Protein AF-A0A2A5M1J5-F1 (afdb_monomer_lite)

pLDDT: mean 82.12, std 15.73, range [36.91, 95.69]

Foldsee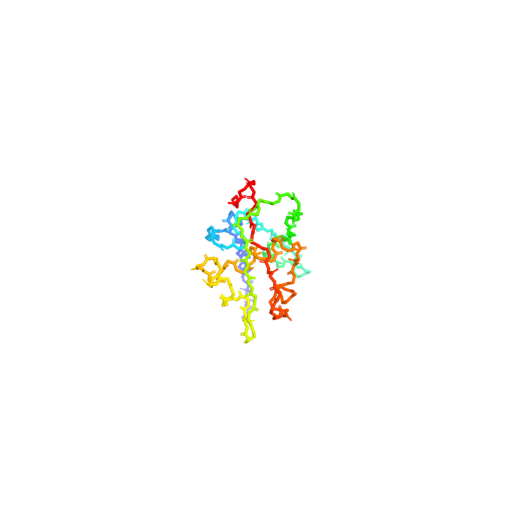k 3Di:
DDDPPDPDPQPPDPQPDDPDPLLAPCQPWTWDWDQDPVRHTDIDTDDDFAPDLVQWAFDDKFAAAPPDDLLNSCCVPVVGSSNSVQLCSNVRHPDSCVRRVDHRDIGTHTGRPVGSD

Sequence (117 aa):
MSNQLQGQPYFMPDLSTPRFPKSSRYFGMQARLHTRADGTPQPYLERRFPPHPASMDTFGSYTCAAPDRRDLAAANALGMAGLWWQMSDAAGTTDPDQVVDQPGVAVRLAIDPRGQG

Secondary structure (DSSP, 8-state):
---------------S-----TTSTTTTPPEEEEE-TTS-EEEEEPPP-PPPGGGSEEEEEEEPPTT--HHHHHHHHHS-GGGHHHHHHHHT-S-SHHHHSSTT-EEEEEE-TT---

Radius of gyration: 19.78 Å; chains: 1; bounding box: 38×30×66 Å

Structure (mmCIF, N/CA/C/O backbone):
data_AF-A0A2A5M1J5-F1
#
_entry.id   AF-A0A2A5M1J5-F1
#
loop_
_atom_site.group_PDB
_atom_site.id
_atom_site.type_symbol
_atom_site.label_atom_id
_atom_site.label_alt_id
_atom_site.label_comp_id
_atom_site.label_asym_id
_atom_site.label_entity_id
_atom_site.label_seq_id
_atom_site.pdbx_PDB_ins_code
_atom_site.Cartn_x
_atom_site.Cartn_y
_atom_site.Cartn_z
_atom_site.occupancy
_atom_site.B_iso_or_equiv
_atom_site.auth_seq_id
_atom_site.auth_comp_id
_atom_site.auth_asym_id
_atom_site.auth_atom_id
_atom_site.pdbx_PDB_model_num
ATOM 1 N N . MET A 1 1 ? -21.390 -7.819 53.135 1.00 37.44 1 MET A N 1
ATOM 2 C CA . MET A 1 1 ? -20.318 -7.054 52.463 1.00 37.44 1 MET A CA 1
ATOM 3 C C . MET A 1 1 ? -20.663 -6.995 50.984 1.00 37.44 1 MET A C 1
ATOM 5 O O . MET A 1 1 ? -20.376 -7.936 50.258 1.00 37.44 1 MET A O 1
ATOM 9 N N . SER A 1 2 ? -21.397 -5.962 50.569 1.00 37.41 2 SER A N 1
ATOM 10 C CA . SER A 1 2 ? -21.851 -5.804 49.183 1.00 37.41 2 SER A CA 1
ATOM 11 C C . SER A 1 2 ? -20.762 -5.088 48.393 1.00 37.41 2 SER A C 1
ATOM 13 O O . SER A 1 2 ? -20.481 -3.924 48.664 1.00 37.41 2 SER A O 1
ATOM 15 N N . ASN A 1 3 ? -20.121 -5.790 47.457 1.00 36.91 3 ASN A N 1
ATOM 16 C CA . ASN A 1 3 ? -19.111 -5.202 46.586 1.00 36.91 3 ASN A CA 1
ATOM 17 C C . ASN A 1 3 ? -19.821 -4.394 45.491 1.00 36.91 3 ASN A C 1
ATOM 19 O O . ASN A 1 3 ? -20.320 -4.945 44.511 1.00 36.91 3 ASN A O 1
ATOM 23 N N . GLN A 1 4 ? -19.934 -3.087 45.716 1.00 38.91 4 GLN A N 1
ATOM 24 C CA . GLN A 1 4 ? -20.337 -2.117 44.707 1.00 38.91 4 GLN A CA 1
ATOM 25 C C . GLN A 1 4 ? -19.199 -2.022 43.686 1.00 38.91 4 GLN A C 1
ATOM 27 O O . GLN A 1 4 ? -18.234 -1.289 43.887 1.00 38.91 4 GLN A O 1
ATOM 32 N N . LEU A 1 5 ? -19.294 -2.785 42.595 1.00 41.97 5 LEU A N 1
ATOM 33 C CA . LEU A 1 5 ? -18.494 -2.542 41.399 1.00 41.97 5 LEU A CA 1
ATOM 34 C C . LEU A 1 5 ? -18.973 -1.215 40.807 1.00 41.97 5 LEU A C 1
ATOM 36 O O . LEU A 1 5 ? -19.914 -1.167 40.019 1.00 41.97 5 LEU A O 1
ATOM 40 N N . GLN A 1 6 ? -18.358 -0.124 41.258 1.00 41.31 6 GLN A N 1
ATOM 41 C CA . GLN A 1 6 ? -18.446 1.173 40.608 1.00 41.31 6 GLN A CA 1
ATOM 42 C C . GLN A 1 6 ? -18.061 0.976 39.143 1.00 41.31 6 GLN A C 1
ATOM 44 O O . GLN A 1 6 ? -16.934 0.581 38.837 1.00 41.31 6 GLN A O 1
ATOM 49 N N . GLY A 1 7 ? -19.035 1.196 38.258 1.00 43.84 7 GLY A N 1
ATOM 50 C CA . GLY A 1 7 ? -18.833 1.219 36.820 1.00 43.84 7 GLY A CA 1
ATOM 51 C C . GLY A 1 7 ? -17.761 2.247 36.510 1.00 43.84 7 GLY A C 1
ATOM 52 O O . GLY A 1 7 ? -18.014 3.449 36.549 1.00 43.84 7 GLY A O 1
ATOM 53 N N . GLN A 1 8 ? -16.549 1.760 36.255 1.00 47.66 8 GLN A N 1
ATOM 54 C CA . GLN A 1 8 ? -15.500 2.563 35.654 1.00 47.66 8 GLN A CA 1
ATOM 55 C C . GLN A 1 8 ? -16.105 3.142 34.374 1.00 47.66 8 GLN A C 1
ATOM 57 O O . GLN A 1 8 ? -16.649 2.360 33.585 1.00 47.66 8 GLN A O 1
ATOM 62 N N . PRO A 1 9 ? -16.098 4.471 34.166 1.00 49.47 9 PRO A N 1
ATOM 63 C CA . PRO A 1 9 ? -16.573 5.015 32.908 1.00 49.47 9 PRO A CA 1
ATOM 64 C C . PRO A 1 9 ? -15.727 4.350 31.830 1.00 49.47 9 PRO A C 1
ATOM 66 O O . PRO A 1 9 ? -14.497 4.431 31.885 1.00 49.47 9 PRO A O 1
ATOM 69 N N . TYR A 1 10 ? -16.374 3.608 30.924 1.00 58.56 10 TYR A N 1
ATOM 70 C CA . TYR A 1 10 ? -15.697 3.002 29.787 1.00 58.56 10 TYR A CA 1
ATOM 71 C C . TYR A 1 10 ? -14.771 4.065 29.214 1.00 58.56 10 TYR A C 1
ATOM 73 O O . TYR A 1 10 ? -15.242 5.152 28.878 1.00 58.56 10 TYR A O 1
ATOM 81 N N . PHE A 1 11 ? -13.464 3.786 29.203 1.00 61.06 11 PHE A N 1
ATOM 82 C CA . PHE A 1 11 ? -12.479 4.672 28.606 1.00 61.06 11 PHE A CA 1
ATOM 83 C C . PHE A 1 11 ? -12.967 4.946 27.187 1.00 61.06 11 PHE A C 1
ATOM 85 O O . PHE A 1 11 ? -12.912 4.058 26.341 1.00 61.06 11 PHE A O 1
ATOM 92 N N . MET A 1 12 ? -13.542 6.127 26.962 1.00 55.09 12 MET A N 1
ATOM 93 C CA . MET A 1 12 ? -13.821 6.626 25.628 1.00 55.09 12 MET A CA 1
ATOM 94 C C . MET A 1 12 ? -12.431 6.918 25.080 1.00 55.09 12 MET A C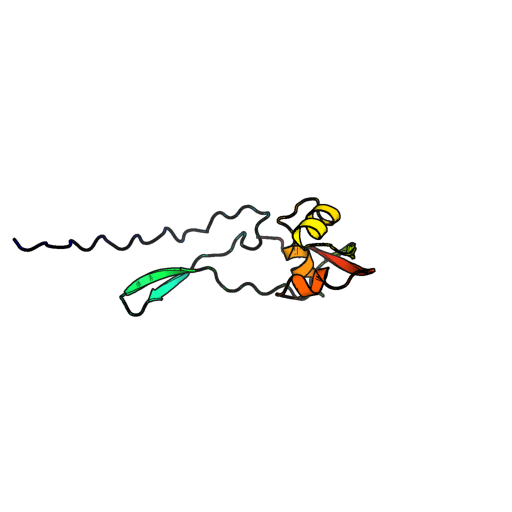 1
ATOM 96 O O . MET A 1 12 ? -11.805 7.869 25.558 1.00 55.09 12 MET A O 1
ATOM 100 N N . PRO A 1 13 ? -11.888 6.076 24.181 1.00 60.06 13 PRO A N 1
ATOM 101 C CA . PRO A 1 13 ? -10.604 6.402 23.606 1.00 60.06 13 PRO A CA 1
ATOM 102 C C . PRO A 1 13 ? -10.768 7.748 22.920 1.00 60.06 13 PRO A C 1
ATOM 104 O O . PRO A 1 13 ? -11.794 7.997 22.283 1.00 60.06 13 PRO A O 1
ATOM 107 N N . ASP A 1 14 ? -9.781 8.623 23.076 1.00 67.06 14 ASP A N 1
ATOM 108 C CA . ASP A 1 14 ? -9.713 9.795 22.225 1.00 67.06 14 ASP A CA 1
ATOM 109 C C . ASP A 1 14 ? -9.622 9.296 20.777 1.00 67.06 14 ASP A C 1
ATOM 111 O O . ASP A 1 14 ? -8.602 8.754 20.350 1.00 67.06 14 ASP A O 1
ATOM 115 N N . LEU A 1 15 ? -10.742 9.388 20.059 1.00 65.12 15 LEU A N 1
ATOM 116 C CA . LEU A 1 15 ? -10.837 9.027 18.650 1.00 65.12 15 LEU A CA 1
ATOM 117 C C . LEU A 1 15 ? -10.284 10.142 17.759 1.00 65.12 15 LEU A C 1
ATOM 119 O O . LEU A 1 15 ? -10.321 9.989 16.537 1.00 65.12 15 LEU A O 1
ATOM 123 N N . SER A 1 16 ? -9.790 11.251 18.335 1.00 60.66 16 SER A N 1
ATOM 124 C CA . SER A 1 16 ? -9.061 12.250 17.568 1.00 60.66 16 SER A CA 1
ATOM 125 C C . SER A 1 16 ? -7.898 11.558 16.855 1.00 60.66 16 SER A C 1
ATOM 127 O O . SER A 1 16 ? -7.106 10.837 17.461 1.00 60.66 16 SER A O 1
ATOM 129 N N . THR A 1 17 ? -7.913 11.688 15.524 1.00 59.44 17 THR A N 1
ATOM 130 C CA . THR A 1 17 ? -7.043 11.067 14.516 1.00 59.44 17 THR A CA 1
ATOM 131 C C . THR A 1 17 ? -5.972 10.119 15.081 1.00 59.44 17 THR A C 1
ATOM 133 O O . THR A 1 17 ? -4.942 10.594 15.577 1.00 59.44 17 THR A O 1
ATOM 136 N N . PRO A 1 18 ? -6.142 8.787 14.947 1.00 56.66 18 PRO A N 1
ATOM 137 C CA . PRO A 1 18 ? -5.070 7.829 15.183 1.00 56.66 18 PRO A CA 1
ATOM 138 C C . PRO A 1 18 ? -3.783 8.296 14.497 1.00 56.66 18 PRO A C 1
ATOM 140 O O . PRO A 1 18 ? -3.716 8.399 13.270 1.00 56.66 18 PRO A O 1
ATOM 143 N N . ARG A 1 19 ? -2.752 8.621 15.286 1.00 71.12 19 ARG A N 1
ATOM 144 C CA . ARG A 1 19 ? -1.476 9.131 14.764 1.00 71.12 19 ARG A CA 1
ATOM 145 C C . ARG A 1 19 ? -0.634 7.985 14.224 1.00 71.12 19 ARG A C 1
ATOM 147 O O . ARG A 1 19 ? 0.384 7.609 14.799 1.00 71.12 19 ARG A O 1
ATOM 154 N N . PHE A 1 20 ? -1.081 7.406 13.120 1.00 82.88 20 PHE A N 1
ATOM 155 C CA . PHE A 1 20 ? -0.227 6.545 12.327 1.00 82.88 20 PHE A CA 1
ATOM 156 C C . PHE A 1 20 ? 0.889 7.382 11.683 1.00 82.88 20 PHE A C 1
ATOM 158 O O . PHE A 1 20 ? 0.680 8.557 11.381 1.00 82.88 20 PHE A O 1
ATOM 165 N N . PRO A 1 21 ? 2.090 6.822 11.472 1.00 84.69 21 PRO A N 1
ATOM 166 C CA . PRO A 1 21 ? 3.107 7.492 10.671 1.00 84.69 21 PRO A CA 1
ATOM 167 C C . PRO A 1 21 ? 2.665 7.558 9.201 1.00 84.69 21 PRO A C 1
ATOM 169 O O . PRO A 1 21 ? 1.892 6.714 8.756 1.00 84.69 21 PRO A O 1
ATOM 172 N N . LYS A 1 22 ? 3.223 8.494 8.420 1.00 83.25 22 LYS A N 1
ATOM 173 C CA . LYS A 1 22 ? 2.973 8.623 6.963 1.00 83.25 22 LYS A CA 1
ATOM 174 C C . LYS A 1 22 ? 3.245 7.346 6.161 1.00 83.25 22 LYS A C 1
ATOM 176 O O . LYS A 1 22 ? 2.713 7.160 5.075 1.00 83.25 22 LYS A O 1
ATOM 181 N N . SER A 1 23 ? 4.095 6.473 6.693 1.00 84.50 23 SER A N 1
ATOM 182 C CA . SER A 1 23 ? 4.423 5.166 6.123 1.00 84.50 23 SER A CA 1
ATOM 183 C C . SER A 1 23 ? 3.345 4.102 6.336 1.00 84.50 23 SER A C 1
ATOM 185 O O . SER A 1 23 ? 3.399 3.035 5.725 1.00 84.50 23 SER A O 1
ATOM 187 N N . SER A 1 24 ? 2.381 4.358 7.219 1.00 87.81 24 SER A N 1
ATOM 188 C CA . SER A 1 24 ? 1.297 3.434 7.514 1.00 87.81 24 SER A CA 1
ATOM 189 C C . SER A 1 24 ? 0.223 3.489 6.441 1.00 87.81 24 SER A C 1
ATOM 191 O O . SER A 1 24 ? -0.228 4.562 6.046 1.00 87.81 24 SER A O 1
ATOM 193 N N . ARG A 1 25 ? -0.303 2.314 6.095 1.00 88.12 25 ARG A N 1
ATOM 194 C CA . ARG A 1 25 ? -1.513 2.157 5.277 1.00 88.12 25 ARG A CA 1
ATOM 195 C C . ARG A 1 25 ? -2.719 2.943 5.816 1.00 88.12 25 ARG A C 1
ATOM 197 O O . ARG A 1 25 ? -3.620 3.295 5.056 1.00 88.12 25 ARG A O 1
ATOM 204 N N . TYR A 1 26 ? -2.747 3.183 7.126 1.00 88.19 26 TYR A N 1
ATOM 205 C CA . TYR A 1 26 ? -3.846 3.840 7.836 1.00 88.19 26 TYR A CA 1
ATOM 206 C C . TYR A 1 26 ? -3.556 5.303 8.192 1.00 88.19 26 TYR A C 1
ATOM 208 O O . TYR A 1 26 ? -4.284 5.889 8.989 1.00 88.19 26 TYR A O 1
ATOM 216 N N . PHE A 1 27 ? -2.500 5.901 7.629 1.00 85.56 27 PHE A N 1
ATOM 217 C CA . PHE A 1 27 ? -2.259 7.336 7.770 1.00 85.56 27 PHE A CA 1
ATOM 218 C C . PHE A 1 27 ? -3.498 8.146 7.341 1.00 85.56 27 PHE A C 1
ATOM 220 O O . PHE A 1 27 ? -4.165 7.783 6.371 1.00 85.56 27 PHE A O 1
ATOM 227 N N . GLY A 1 28 ? -3.862 9.155 8.141 1.00 80.38 28 GLY A N 1
ATOM 228 C CA . GLY A 1 28 ? -5.033 10.014 7.915 1.00 80.38 28 GLY A CA 1
ATOM 229 C C . GLY A 1 28 ? -6.404 9.386 8.218 1.00 80.38 28 GLY A C 1
ATOM 230 O O . GLY A 1 28 ? -7.416 10.090 8.211 1.00 80.38 28 GLY A O 1
ATOM 231 N N . MET A 1 29 ? -6.476 8.083 8.517 1.00 83.81 29 MET A N 1
ATOM 232 C CA . MET A 1 29 ? -7.750 7.394 8.727 1.00 83.81 29 MET A CA 1
ATOM 233 C C . MET A 1 29 ? -8.348 7.688 10.106 1.00 83.81 29 MET A C 1
ATOM 235 O O . MET A 1 29 ? -7.692 7.530 11.135 1.00 83.81 29 MET A O 1
ATOM 239 N N . GLN A 1 30 ? -9.627 8.062 10.122 1.00 80.19 30 GLN A N 1
ATOM 240 C CA . GLN A 1 30 ? -10.380 8.295 11.352 1.00 80.19 30 GLN A CA 1
ATOM 241 C C . GLN A 1 30 ? -10.755 6.969 12.024 1.00 80.19 30 GLN A C 1
ATOM 243 O O . GLN A 1 30 ? -11.157 6.011 11.357 1.00 80.19 30 GLN A O 1
ATOM 248 N N . ALA A 1 31 ? -10.660 6.921 13.354 1.00 85.31 31 ALA A N 1
ATOM 249 C CA . ALA A 1 31 ? -11.240 5.832 14.129 1.00 85.31 31 ALA A CA 1
ATOM 250 C C . ALA A 1 31 ? -12.736 6.086 14.358 1.00 85.31 31 ALA A C 1
ATOM 252 O O . ALA A 1 31 ? -13.173 7.217 14.569 1.00 85.31 31 ALA A O 1
ATOM 253 N N . ARG A 1 32 ? -13.530 5.018 14.340 1.00 84.62 32 ARG A N 1
ATOM 254 C CA . ARG A 1 32 ? -14.952 5.020 14.696 1.00 84.62 32 ARG A CA 1
ATOM 255 C C . ARG A 1 32 ? -15.201 4.124 15.895 1.00 84.62 32 ARG A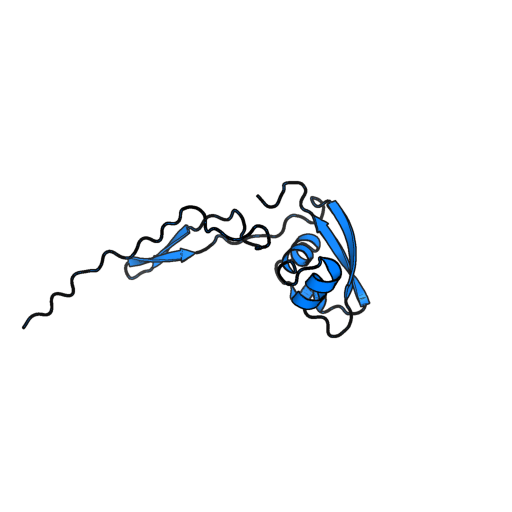 C 1
ATOM 257 O O . ARG A 1 32 ? -14.345 3.332 16.272 1.00 84.62 32 ARG A O 1
ATOM 264 N N . LEU A 1 33 ? -16.391 4.243 16.475 1.00 89.25 33 LEU A N 1
ATOM 265 C CA . LEU A 1 33 ? -16.812 3.453 17.621 1.00 89.25 33 LEU A CA 1
ATOM 266 C C . LEU A 1 33 ? -17.969 2.536 17.250 1.00 89.25 33 LEU A C 1
ATOM 268 O O . LEU A 1 33 ? -18.981 2.984 16.717 1.00 89.25 33 LEU A O 1
ATOM 272 N N . HIS A 1 34 ? -17.815 1.254 17.549 1.00 88.94 34 HIS A N 1
ATOM 273 C CA . HIS A 1 34 ? -18.889 0.279 17.508 1.00 88.94 34 HIS A CA 1
ATOM 274 C C . HIS A 1 34 ? -19.318 -0.034 18.940 1.00 88.94 34 HIS A C 1
ATOM 276 O O . HIS A 1 34 ? -18.507 -0.500 19.739 1.00 88.94 34 HIS A O 1
ATOM 282 N N . THR A 1 35 ? -20.581 0.215 19.273 1.00 93.31 35 THR A N 1
ATOM 283 C CA . THR A 1 35 ? -21.145 -0.190 20.564 1.00 93.31 35 THR A CA 1
ATOM 284 C C . THR A 1 35 ? -21.550 -1.655 20.484 1.00 93.31 35 THR A C 1
ATOM 286 O O . THR A 1 35 ? -22.438 -2.012 19.708 1.00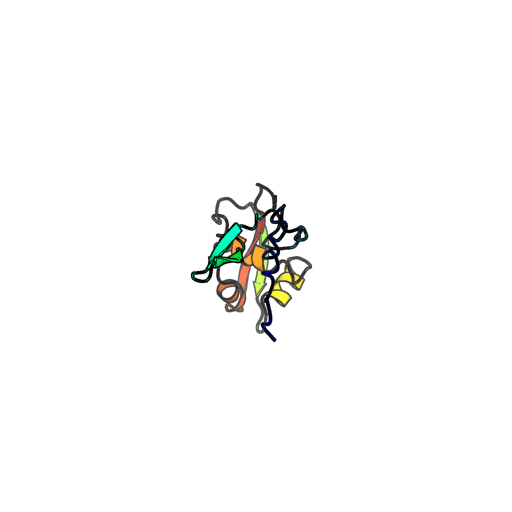 93.31 35 THR A O 1
ATOM 289 N N . ARG A 1 36 ? -20.893 -2.506 21.275 1.00 91.25 36 ARG A N 1
ATOM 290 C CA . ARG A 1 36 ? -21.231 -3.928 21.390 1.00 91.25 36 ARG A CA 1
ATOM 291 C C . ARG A 1 36 ? -22.601 -4.117 22.043 1.00 91.25 36 ARG A C 1
ATOM 293 O O . ARG A 1 36 ? -23.120 -3.224 22.707 1.00 91.25 36 ARG A O 1
ATOM 300 N N . ALA A 1 37 ? -23.156 -5.322 21.911 1.00 94.81 37 ALA A N 1
ATOM 301 C CA . ALA A 1 37 ? -24.438 -5.688 22.518 1.00 94.81 37 ALA A CA 1
ATOM 302 C C . ALA A 1 37 ? -24.465 -5.530 24.055 1.00 94.81 37 ALA A C 1
ATOM 304 O O . ALA A 1 37 ? -25.527 -5.300 24.623 1.00 94.81 37 ALA A O 1
ATOM 305 N N . ASP A 1 38 ? -23.308 -5.622 24.718 1.00 92.62 38 ASP A N 1
ATOM 306 C CA . ASP A 1 38 ? -23.140 -5.420 26.164 1.00 92.62 38 ASP A CA 1
ATOM 307 C C . ASP A 1 38 ? -22.935 -3.943 26.567 1.00 92.62 38 ASP A C 1
ATOM 309 O O . ASP A 1 38 ? -22.667 -3.651 27.730 1.00 92.62 38 ASP A O 1
ATOM 313 N N . GLY A 1 39 ? -23.038 -3.007 25.615 1.00 89.56 39 GLY A N 1
ATOM 314 C CA . GLY A 1 39 ? -22.815 -1.574 25.823 1.00 89.56 39 GLY A CA 1
ATOM 315 C C . GLY A 1 39 ? -21.350 -1.135 25.749 1.00 89.56 39 GLY A C 1
ATOM 316 O O . GLY A 1 39 ? -21.076 0.063 25.805 1.00 89.56 39 GLY A O 1
ATOM 317 N N . THR A 1 40 ? -20.401 -2.061 25.581 1.00 88.81 40 THR A N 1
ATOM 318 C CA . THR A 1 40 ? -18.974 -1.730 25.534 1.00 88.81 40 THR A CA 1
ATOM 319 C C . THR A 1 40 ? -18.620 -0.997 24.232 1.00 88.81 40 THR A C 1
ATOM 321 O O . THR A 1 40 ? -18.884 -1.518 23.141 1.00 88.81 40 THR A O 1
ATOM 324 N N . PRO A 1 41 ? -17.968 0.177 24.303 1.00 86.31 41 PRO A N 1
ATOM 325 C CA . PRO A 1 41 ? -17.460 0.870 23.128 1.00 86.31 41 PRO A CA 1
ATOM 326 C C . PRO A 1 41 ? -16.201 0.177 22.584 1.00 86.31 41 PRO A C 1
ATOM 328 O O . PRO A 1 41 ? -15.213 0.008 23.297 1.00 86.31 41 PRO A O 1
ATOM 331 N N . GLN A 1 42 ? -16.207 -0.201 21.305 1.00 88.50 42 GLN A N 1
ATOM 332 C CA . GLN A 1 42 ? -15.061 -0.789 20.613 1.00 88.50 42 GLN A CA 1
ATOM 333 C C . GLN A 1 42 ? -14.585 0.129 19.474 1.00 88.50 42 GLN A C 1
ATOM 335 O O . GLN A 1 42 ? -15.304 0.275 18.481 1.00 88.50 42 GLN A O 1
ATOM 340 N N . PRO A 1 43 ? -13.384 0.737 19.569 1.00 86.81 43 PRO A N 1
ATOM 341 C CA . PRO A 1 43 ? -12.824 1.509 18.470 1.00 86.81 43 PRO A CA 1
ATOM 342 C C . PRO A 1 43 ? -12.430 0.597 17.302 1.00 86.81 43 PRO A C 1
ATOM 344 O O . PRO A 1 43 ? -11.942 -0.518 17.500 1.00 86.81 43 PRO A O 1
ATOM 347 N N . TYR A 1 44 ? -12.617 1.079 16.080 1.00 87.06 44 TYR A N 1
ATOM 348 C CA . TYR A 1 44 ? -12.208 0.399 14.856 1.00 87.06 44 TYR A CA 1
ATOM 349 C C . TYR A 1 44 ? -11.821 1.414 13.775 1.00 87.06 44 TYR A C 1
ATOM 351 O O . TYR A 1 44 ? -12.227 2.574 13.822 1.00 87.06 44 TYR A O 1
ATOM 359 N N . LEU A 1 45 ? -11.031 0.978 12.794 1.00 86.88 45 LEU A N 1
ATOM 360 C CA . LEU A 1 45 ? -10.757 1.758 11.587 1.00 86.88 45 LEU A CA 1
ATOM 361 C C . LEU A 1 45 ? -11.753 1.387 10.498 1.00 86.88 45 LEU A C 1
ATOM 363 O O . LEU A 1 45 ? -12.116 0.217 10.354 1.00 86.88 45 LEU A O 1
ATOM 367 N N . GLU A 1 46 ? -12.167 2.371 9.707 1.00 84.00 46 GLU A N 1
ATOM 368 C CA . GLU A 1 46 ? -12.966 2.086 8.523 1.00 84.00 46 GLU A CA 1
ATOM 369 C C . GLU A 1 46 ? -12.216 1.185 7.542 1.00 84.00 46 GLU A C 1
ATOM 371 O O . GLU A 1 46 ? -10.987 1.176 7.445 1.00 84.00 46 GLU A O 1
ATOM 376 N N . ARG A 1 47 ? -12.976 0.413 6.770 1.00 85.81 47 ARG A N 1
ATOM 377 C CA . ARG A 1 47 ? -12.396 -0.417 5.723 1.00 85.81 47 ARG A CA 1
ATOM 378 C C . ARG A 1 47 ? -11.824 0.477 4.617 1.00 85.81 47 ARG A C 1
ATOM 380 O O . ARG A 1 47 ? -12.568 1.197 3.958 1.00 85.81 47 ARG A O 1
ATOM 387 N N . ARG A 1 48 ? -10.515 0.372 4.371 1.00 86.50 48 ARG A N 1
ATOM 388 C CA . ARG A 1 48 ? -9.836 0.987 3.219 1.00 86.50 48 ARG A CA 1
ATOM 389 C C . ARG A 1 48 ? -9.987 0.105 1.982 1.00 86.50 48 ARG A C 1
ATOM 391 O O . ARG A 1 48 ? -9.729 -1.096 2.044 1.00 86.50 48 ARG A O 1
ATOM 398 N N . PHE A 1 49 ? -10.324 0.720 0.857 1.00 88.94 49 PHE A N 1
ATOM 399 C CA . PHE A 1 49 ? -10.223 0.108 -0.466 1.00 88.94 49 PHE A CA 1
ATOM 400 C C . PHE A 1 49 ? -9.029 0.708 -1.217 1.00 88.94 49 PHE A C 1
ATOM 402 O O . PHE A 1 49 ? -8.745 1.893 -1.015 1.00 88.94 49 PHE A O 1
ATOM 409 N N . PRO A 1 50 ? -8.316 -0.079 -2.040 1.00 90.19 50 PRO A N 1
ATOM 410 C CA . PRO A 1 50 ? -7.253 0.462 -2.874 1.00 90.19 50 PRO A CA 1
ATOM 411 C C . PRO A 1 50 ? -7.832 1.496 -3.857 1.00 90.19 50 PRO A C 1
ATOM 413 O O . PRO A 1 50 ? -8.981 1.347 -4.294 1.00 90.19 50 PRO A O 1
ATOM 416 N N . PRO A 1 51 ? -7.070 2.543 -4.218 1.00 90.69 51 PRO A N 1
ATOM 417 C CA . PRO A 1 51 ? -7.422 3.415 -5.331 1.00 90.69 51 PRO A CA 1
ATOM 418 C C . PRO A 1 51 ? -7.621 2.614 -6.622 1.00 90.69 51 PRO A C 1
ATOM 420 O O . PRO A 1 51 ? -7.084 1.519 -6.790 1.00 90.69 51 PRO A O 1
ATOM 423 N N . HIS A 1 52 ? -8.372 3.173 -7.569 1.00 91.81 52 HIS A N 1
ATOM 424 C CA . HIS A 1 52 ? -8.472 2.562 -8.888 1.00 91.81 52 HIS A CA 1
ATOM 425 C C . HIS A 1 52 ? -7.095 2.624 -9.582 1.00 91.81 52 HIS A C 1
ATOM 427 O O . HIS A 1 52 ? -6.536 3.716 -9.682 1.00 91.81 52 HIS A O 1
ATOM 433 N N . PRO A 1 53 ? -6.542 1.524 -10.130 1.00 91.31 53 PRO A N 1
ATOM 434 C CA . PRO A 1 53 ? -5.183 1.525 -10.686 1.00 91.31 53 PRO A CA 1
ATOM 435 C C . PRO A 1 53 ? -4.929 2.588 -11.764 1.00 91.31 53 PRO A C 1
ATOM 437 O O . PRO A 1 53 ? -3.816 3.109 -11.865 1.00 91.31 53 PRO A O 1
ATOM 440 N N . ALA A 1 54 ? -5.950 2.931 -12.558 1.00 91.75 54 ALA A N 1
ATOM 441 C CA . ALA A 1 54 ? -5.854 3.962 -13.597 1.00 91.75 54 ALA A CA 1
ATOM 442 C C . ALA A 1 54 ? -5.803 5.404 -13.056 1.00 91.75 54 ALA A C 1
ATOM 444 O O . ALA A 1 54 ? -5.493 6.313 -13.815 1.00 91.75 54 ALA A O 1
ATOM 445 N N . SER A 1 55 ? -6.106 5.629 -11.772 1.00 93.75 55 SER A N 1
ATOM 446 C CA . SER A 1 55 ? -5.971 6.945 -11.132 1.00 93.75 55 SER A CA 1
ATOM 447 C C . SER A 1 55 ? -4.613 7.144 -10.453 1.00 93.75 55 SER A C 1
ATOM 449 O O . SER A 1 55 ? -4.460 8.102 -9.703 1.00 93.75 55 SER A O 1
ATOM 451 N N . MET A 1 56 ? -3.671 6.215 -10.634 1.00 94.75 56 MET A N 1
ATOM 452 C CA . MET A 1 56 ? -2.350 6.240 -10.003 1.00 94.75 56 MET A CA 1
ATOM 453 C C . MET A 1 56 ? -1.249 6.448 -11.039 1.00 94.75 56 MET A C 1
ATOM 455 O O . MET A 1 56 ? -1.283 5.848 -12.119 1.00 94.75 56 MET A O 1
ATOM 459 N N . ASP A 1 57 ? -0.227 7.207 -10.659 1.00 95.12 57 ASP A N 1
ATOM 460 C CA . ASP A 1 57 ? 0.912 7.520 -11.513 1.00 95.12 57 ASP A CA 1
ATOM 461 C C . ASP A 1 57 ? 1.993 6.453 -11.360 1.00 95.12 57 ASP A C 1
ATOM 463 O O . ASP A 1 57 ? 2.487 6.181 -10.264 1.00 95.12 57 ASP A O 1
ATOM 467 N N . THR A 1 58 ? 2.351 5.809 -12.471 1.00 95.69 58 THR A N 1
ATOM 468 C CA . THR A 1 58 ? 3.357 4.735 -12.488 1.00 95.69 58 THR A CA 1
ATOM 469 C C . THR A 1 58 ? 4.749 5.325 -12.542 1.00 95.69 58 THR A C 1
ATOM 471 O O . THR A 1 58 ? 5.034 6.132 -13.422 1.00 95.69 58 THR A O 1
ATOM 474 N N . PHE A 1 59 ? 5.625 4.877 -11.649 1.00 95.56 59 PHE A N 1
ATOM 475 C CA . PHE A 1 59 ? 7.024 5.304 -11.634 1.00 95.56 59 PHE A CA 1
ATOM 476 C C . PHE A 1 59 ? 8.005 4.153 -11.865 1.00 95.56 59 PHE A C 1
ATOM 478 O O . PHE A 1 59 ? 9.193 4.396 -12.059 1.00 95.56 59 PHE A O 1
ATOM 485 N N . GLY A 1 60 ? 7.539 2.902 -11.857 1.00 95.31 60 GLY A N 1
ATOM 486 C CA . GLY A 1 60 ? 8.414 1.764 -12.100 1.00 95.31 60 GLY A CA 1
ATOM 487 C C . GLY A 1 60 ? 7.716 0.415 -12.045 1.00 95.31 60 GLY A C 1
ATOM 488 O O . GLY A 1 60 ? 6.488 0.310 -12.022 1.00 95.31 60 GLY A O 1
ATOM 489 N N . SER A 1 61 ? 8.539 -0.627 -12.009 1.00 95.06 61 SER A N 1
ATOM 490 C CA . SER A 1 61 ? 8.108 -2.007 -11.817 1.00 95.06 61 SER A CA 1
ATOM 491 C C . SER A 1 61 ? 9.136 -2.773 -10.989 1.00 95.06 61 SER A C 1
ATOM 493 O O . SER A 1 61 ? 10.319 -2.432 -11.014 1.00 95.06 61 SER A O 1
ATOM 495 N N . TYR A 1 62 ? 8.683 -3.793 -10.269 1.00 93.31 62 TYR A N 1
ATOM 496 C CA . TYR A 1 62 ? 9.509 -4.705 -9.488 1.00 93.31 62 TYR A CA 1
ATOM 497 C C . TYR A 1 62 ? 9.192 -6.142 -9.885 1.00 93.31 62 TYR A C 1
ATOM 499 O O . TYR A 1 62 ? 8.040 -6.552 -9.808 1.00 93.31 62 TYR A O 1
ATOM 507 N N . THR A 1 63 ? 10.190 -6.915 -10.297 1.00 93.31 63 THR A N 1
ATOM 508 C CA . THR A 1 63 ? 9.994 -8.337 -10.595 1.00 93.31 63 THR A CA 1
ATOM 509 C C . THR A 1 63 ? 10.155 -9.148 -9.320 1.00 93.31 63 THR A C 1
ATOM 511 O O . THR A 1 63 ? 11.246 -9.175 -8.752 1.00 93.31 63 THR A O 1
ATOM 514 N N . CYS A 1 64 ? 9.088 -9.828 -8.898 1.00 87.31 64 CYS A N 1
ATOM 515 C CA . CYS A 1 64 ? 9.144 -10.719 -7.744 1.00 87.31 64 CYS A CA 1
ATOM 516 C C . CYS A 1 64 ? 10.030 -11.936 -8.042 1.00 87.31 64 CYS A C 1
ATOM 518 O O . CYS A 1 64 ? 9.914 -12.566 -9.094 1.00 87.31 64 CYS A O 1
ATOM 520 N N . ALA A 1 65 ? 10.904 -12.289 -7.109 1.00 84.00 65 ALA A N 1
ATOM 521 C CA . ALA A 1 65 ? 11.677 -13.523 -7.107 1.00 84.00 65 ALA A CA 1
ATOM 522 C C . ALA A 1 65 ? 11.050 -14.528 -6.132 1.00 84.00 65 ALA A C 1
ATOM 524 O O . ALA A 1 65 ? 10.394 -14.144 -5.176 1.00 84.00 65 ALA A O 1
ATOM 525 N N . ALA A 1 66 ? 11.245 -15.832 -6.331 1.00 78.00 66 ALA A N 1
ATOM 526 C CA . ALA A 1 66 ? 10.896 -16.811 -5.300 1.00 78.00 66 ALA A CA 1
ATOM 527 C C . ALA A 1 66 ? 12.083 -16.996 -4.333 1.00 78.00 66 ALA A C 1
ATOM 529 O O . ALA A 1 66 ? 13.203 -17.177 -4.821 1.00 78.00 66 ALA A O 1
ATOM 530 N N . PRO A 1 67 ? 11.884 -17.040 -2.999 1.00 76.88 67 PRO A N 1
ATOM 531 C CA . PRO A 1 67 ? 10.642 -16.821 -2.251 1.00 76.88 67 PRO A CA 1
ATOM 532 C C . PRO A 1 67 ? 10.530 -15.378 -1.708 1.00 76.88 67 PRO A C 1
ATOM 534 O O . PRO A 1 67 ? 10.907 -15.109 -0.565 1.00 76.88 67 PRO A O 1
ATOM 537 N N . ASP A 1 68 ? 9.998 -14.440 -2.491 1.00 80.81 68 ASP A N 1
ATOM 538 C CA . ASP A 1 68 ? 9.710 -13.090 -2.007 1.00 80.81 68 ASP A CA 1
ATOM 539 C C . ASP A 1 68 ? 8.489 -13.098 -1.097 1.00 80.81 68 ASP A C 1
ATOM 541 O O . ASP A 1 68 ? 7.405 -13.561 -1.442 1.00 80.81 68 ASP A O 1
ATOM 545 N N . ARG A 1 69 ? 8.659 -12.499 0.076 1.00 87.69 69 ARG A N 1
ATOM 546 C CA . ARG A 1 69 ? 7.542 -12.069 0.912 1.00 87.69 69 ARG A CA 1
ATOM 547 C C . ARG A 1 69 ? 7.205 -10.619 0.584 1.00 87.69 69 ARG A C 1
ATOM 549 O O . ARG A 1 69 ? 8.092 -9.842 0.235 1.00 87.69 69 ARG A O 1
ATOM 556 N N . ARG A 1 70 ? 5.952 -10.206 0.795 1.00 91.00 70 ARG A N 1
ATOM 557 C CA . ARG A 1 70 ? 5.495 -8.819 0.556 1.00 91.00 70 ARG A CA 1
ATOM 558 C C . ARG A 1 70 ? 6.349 -7.744 1.231 1.00 91.00 70 ARG A C 1
ATOM 560 O O . ARG A 1 70 ? 6.576 -6.686 0.657 1.00 91.00 70 ARG A O 1
ATOM 567 N N . ASP A 1 71 ? 6.836 -8.012 2.438 1.00 91.62 71 ASP A N 1
ATOM 568 C CA . ASP A 1 71 ? 7.705 -7.105 3.183 1.00 91.62 71 ASP A CA 1
ATOM 569 C C . ASP A 1 71 ? 9.113 -7.023 2.581 1.00 91.62 71 ASP A C 1
ATOM 571 O O . ASP A 1 71 ? 9.686 -5.937 2.525 1.00 91.62 71 ASP A O 1
ATOM 575 N N . LEU A 1 72 ? 9.644 -8.138 2.073 1.00 92.50 72 LEU A N 1
ATOM 576 C CA . LEU A 1 72 ? 10.931 -8.165 1.378 1.00 92.50 72 LEU A CA 1
ATOM 577 C C . LEU A 1 72 ? 10.848 -7.462 0.017 1.00 92.50 72 LEU A C 1
ATOM 579 O O . LEU A 1 72 ? 11.675 -6.601 -0.275 1.00 92.50 72 LEU A O 1
ATOM 583 N N . ALA A 1 73 ? 9.810 -7.759 -0.766 1.00 92.19 73 ALA A N 1
ATOM 584 C CA . ALA A 1 73 ? 9.546 -7.097 -2.040 1.00 92.19 73 ALA A CA 1
ATOM 585 C C . ALA A 1 73 ? 9.439 -5.574 -1.861 1.00 92.19 73 ALA A C 1
ATOM 587 O O . ALA A 1 73 ? 10.083 -4.814 -2.579 1.00 92.19 73 ALA A O 1
ATOM 588 N N . ALA A 1 74 ? 8.712 -5.114 -0.838 1.00 93.44 74 ALA A N 1
ATOM 589 C CA . ALA A 1 74 ? 8.600 -3.693 -0.520 1.00 93.44 74 ALA A CA 1
ATOM 590 C C . ALA A 1 74 ? 9.922 -3.069 -0.055 1.00 93.44 74 ALA A C 1
ATOM 592 O O . ALA A 1 74 ? 10.236 -1.941 -0.434 1.00 93.44 74 ALA A O 1
ATOM 593 N N . ALA A 1 75 ? 10.714 -3.780 0.752 1.00 94.25 75 ALA A N 1
ATOM 594 C CA . ALA A 1 75 ? 12.036 -3.309 1.151 1.00 94.25 75 ALA A CA 1
ATOM 595 C C . ALA A 1 75 ? 12.955 -3.121 -0.068 1.00 94.25 75 ALA A C 1
ATOM 597 O O . ALA A 1 75 ? 13.623 -2.095 -0.168 1.00 94.25 75 ALA A O 1
ATOM 598 N N . ASN A 1 76 ? 12.925 -4.059 -1.016 1.00 93.12 76 ASN A N 1
ATOM 599 C CA . ASN A 1 76 ? 13.735 -4.009 -2.232 1.00 93.12 76 ASN A CA 1
ATOM 600 C C . ASN A 1 76 ? 13.242 -2.952 -3.234 1.00 93.12 76 ASN A C 1
ATOM 602 O O . ASN A 1 76 ? 14.051 -2.245 -3.828 1.00 93.12 76 ASN A O 1
ATOM 606 N N . ALA A 1 77 ? 11.926 -2.835 -3.424 1.00 93.25 77 ALA A N 1
ATOM 607 C CA . ALA A 1 77 ? 11.321 -1.958 -4.427 1.00 93.25 77 ALA A CA 1
ATOM 608 C C . ALA A 1 77 ? 11.149 -0.506 -3.955 1.00 93.25 77 ALA A C 1
ATOM 610 O O . ALA A 1 77 ? 11.259 0.422 -4.752 1.00 93.25 77 ALA A O 1
ATOM 611 N N . LEU A 1 78 ? 10.834 -0.310 -2.670 1.00 92.88 78 LEU A N 1
ATOM 612 C CA . LEU A 1 78 ? 10.411 0.974 -2.094 1.00 92.88 78 LEU A CA 1
ATOM 613 C C . LEU A 1 78 ? 11.313 1.437 -0.939 1.00 92.88 78 LEU A C 1
ATOM 615 O O . LEU A 1 78 ? 11.061 2.479 -0.337 1.00 92.88 78 LEU A O 1
ATOM 619 N N . GLY A 1 79 ? 12.342 0.660 -0.588 1.00 94.12 79 GLY A N 1
ATOM 620 C CA . GLY A 1 79 ? 13.283 0.981 0.487 1.00 94.12 79 GLY A CA 1
ATOM 621 C C . GLY A 1 79 ? 12.734 0.778 1.903 1.00 94.12 79 GLY A C 1
ATOM 622 O O . GLY A 1 79 ? 13.442 1.044 2.872 1.00 94.12 79 GLY A O 1
ATOM 623 N N . MET A 1 80 ? 11.486 0.315 2.062 1.00 94.31 80 MET A N 1
ATOM 624 C CA . MET A 1 80 ? 10.888 0.091 3.379 1.00 94.31 80 MET A CA 1
ATOM 625 C C . MET A 1 80 ? 9.849 -1.032 3.366 1.00 94.31 80 MET A C 1
ATOM 627 O O . MET A 1 80 ? 8.819 -0.950 2.701 1.00 94.31 80 MET A O 1
ATOM 631 N N . ALA A 1 81 ? 10.071 -2.036 4.215 1.00 93.19 81 ALA A N 1
ATOM 632 C CA . ALA A 1 81 ? 9.192 -3.197 4.368 1.00 93.19 81 ALA A CA 1
ATOM 633 C C . ALA A 1 81 ? 7.731 -2.834 4.692 1.00 93.19 81 ALA A C 1
ATOM 635 O O . ALA A 1 81 ? 6.795 -3.486 4.235 1.00 93.19 81 ALA A O 1
ATOM 636 N N . GLY A 1 82 ? 7.522 -1.757 5.457 1.00 92.50 82 GLY A N 1
ATOM 637 C CA . GLY A 1 82 ? 6.194 -1.265 5.828 1.00 92.50 82 GLY A CA 1
ATOM 638 C C . GLY A 1 82 ? 5.366 -0.693 4.671 1.00 92.50 82 GLY A C 1
ATOM 639 O O . GLY A 1 82 ? 4.182 -0.442 4.876 1.00 92.50 82 GLY A O 1
ATOM 640 N N . LEU A 1 83 ? 5.948 -0.498 3.479 1.00 93.88 83 LEU A N 1
ATOM 641 C CA . LEU A 1 83 ? 5.269 0.064 2.302 1.00 93.88 83 LEU A CA 1
ATOM 642 C C . LEU A 1 83 ? 4.655 -0.982 1.366 1.00 93.88 83 LEU A C 1
ATOM 644 O O . LEU A 1 83 ? 4.150 -0.615 0.310 1.00 93.88 83 LEU A O 1
ATOM 648 N N . TRP A 1 84 ? 4.641 -2.265 1.738 1.00 92.94 84 TRP A N 1
ATOM 649 C CA . TRP A 1 84 ? 4.079 -3.344 0.907 1.00 92.94 84 TRP A CA 1
ATOM 650 C C . TRP A 1 84 ? 2.669 -3.050 0.375 1.00 92.94 84 TRP A C 1
ATOM 652 O O . TRP A 1 84 ? 2.323 -3.437 -0.737 1.00 92.94 84 TRP A O 1
ATOM 662 N N . TRP A 1 85 ? 1.862 -2.314 1.140 1.00 92.62 85 TRP A N 1
ATOM 663 C CA . TRP A 1 85 ? 0.490 -1.961 0.782 1.00 92.62 85 TRP A CA 1
ATOM 664 C C . TRP A 1 85 ? 0.403 -1.033 -0.433 1.00 92.62 85 TRP A C 1
ATOM 666 O O . TRP A 1 85 ? -0.618 -1.044 -1.109 1.00 92.62 85 TRP A O 1
ATOM 676 N N . GLN A 1 86 ? 1.454 -0.267 -0.747 1.00 93.31 86 GLN A N 1
ATOM 677 C CA . GLN A 1 86 ? 1.490 0.563 -1.956 1.00 93.31 86 GLN A CA 1
ATOM 678 C C . GLN A 1 86 ? 1.551 -0.292 -3.224 1.00 93.31 86 GLN A C 1
ATOM 680 O O . GLN A 1 86 ? 0.966 0.077 -4.238 1.00 93.31 86 GLN A O 1
ATOM 685 N N . MET A 1 87 ? 2.204 -1.457 -3.161 1.00 93.38 87 MET A N 1
ATOM 686 C CA . MET A 1 87 ? 2.225 -2.413 -4.273 1.00 93.38 87 MET A CA 1
ATOM 687 C C . MET A 1 87 ? 0.835 -3.034 -4.478 1.00 93.38 87 MET A C 1
ATOM 689 O O . MET A 1 87 ? 0.377 -3.165 -5.611 1.00 93.38 87 MET A O 1
ATOM 693 N N . SER A 1 88 ? 0.119 -3.338 -3.389 1.00 92.81 88 SER A N 1
ATOM 694 C CA . SER A 1 88 ? -1.283 -3.783 -3.446 1.00 92.81 88 SER A CA 1
ATOM 695 C C . SER A 1 88 ? -2.219 -2.704 -3.997 1.00 92.81 88 SER A C 1
ATOM 697 O O . SER A 1 88 ? -3.051 -3.005 -4.852 1.00 92.81 88 SER A O 1
ATOM 699 N N . ASP A 1 89 ? -2.048 -1.447 -3.573 1.00 93.62 89 ASP A N 1
ATOM 700 C CA . ASP A 1 89 ? -2.805 -0.307 -4.102 1.00 93.62 89 ASP A CA 1
ATOM 701 C C . ASP A 1 89 ? -2.553 -0.142 -5.614 1.00 93.62 89 ASP A C 1
ATOM 703 O O . ASP A 1 89 ? -3.506 -0.034 -6.384 1.00 93.62 89 ASP A O 1
ATOM 707 N N . ALA A 1 90 ? -1.296 -0.227 -6.067 1.00 93.81 90 ALA A N 1
ATOM 708 C CA . ALA A 1 90 ? -0.932 -0.133 -7.485 1.00 93.81 90 ALA A CA 1
ATOM 709 C C . ALA A 1 90 ? -1.526 -1.259 -8.355 1.00 93.81 90 ALA A C 1
ATOM 711 O O . ALA A 1 90 ? -1.833 -1.030 -9.532 1.00 93.81 90 ALA A O 1
ATOM 712 N N . ALA A 1 91 ? -1.695 -2.453 -7.777 1.00 91.94 91 ALA A N 1
ATOM 713 C CA . ALA A 1 91 ? -2.357 -3.603 -8.391 1.00 91.94 91 ALA A CA 1
ATOM 714 C C . ALA A 1 91 ? -3.893 -3.578 -8.246 1.00 91.94 91 ALA A C 1
ATOM 716 O O . ALA A 1 91 ? -4.580 -4.387 -8.866 1.00 91.94 91 ALA A O 1
ATOM 717 N N . GLY A 1 92 ? -4.452 -2.658 -7.452 1.00 92.06 92 GLY A N 1
ATOM 718 C CA . GLY A 1 92 ? -5.893 -2.559 -7.213 1.00 92.06 92 GLY A CA 1
ATOM 719 C C . GLY A 1 92 ? -6.464 -3.700 -6.370 1.00 92.06 92 GLY A C 1
ATOM 720 O O . GLY A 1 92 ? -7.661 -3.972 -6.450 1.00 92.06 92 GLY A O 1
ATOM 721 N N . THR A 1 93 ? -5.637 -4.373 -5.568 1.00 91.62 93 THR A N 1
ATOM 722 C CA . THR A 1 93 ? -6.052 -5.519 -4.747 1.00 91.62 93 THR A CA 1
ATOM 723 C C . THR A 1 93 ? -5.970 -5.213 -3.255 1.00 91.62 93 THR A C 1
ATOM 725 O O . THR A 1 93 ? -5.109 -4.474 -2.779 1.00 91.62 93 THR A O 1
ATOM 728 N N . THR A 1 94 ? -6.891 -5.787 -2.480 1.00 89.06 94 THR A N 1
ATOM 729 C CA . THR A 1 94 ? -6.820 -5.769 -1.012 1.00 89.06 94 THR A CA 1
ATOM 730 C C . THR A 1 94 ? -5.953 -6.890 -0.451 1.00 89.06 94 THR A C 1
ATOM 732 O O . THR A 1 94 ? -5.581 -6.814 0.721 1.00 89.06 94 THR A O 1
ATOM 735 N N . ASP A 1 95 ? -5.674 -7.909 -1.266 1.00 89.31 95 ASP A N 1
ATOM 736 C CA . ASP A 1 95 ? -4.924 -9.105 -0.907 1.00 89.31 95 ASP A CA 1
ATOM 737 C C . ASP A 1 95 ? -3.465 -8.972 -1.382 1.00 89.31 95 ASP A C 1
ATOM 739 O O . ASP A 1 95 ? -3.204 -9.027 -2.585 1.00 89.31 95 ASP A O 1
ATOM 743 N N . PRO A 1 96 ? -2.502 -8.746 -0.472 1.00 87.19 96 PRO A N 1
ATOM 744 C CA . PRO A 1 96 ? -1.109 -8.568 -0.860 1.00 87.19 96 PRO A CA 1
ATOM 745 C C . PRO A 1 96 ? -0.453 -9.826 -1.415 1.00 87.19 96 PRO A C 1
ATOM 747 O O . PRO A 1 96 ? 0.538 -9.698 -2.131 1.00 87.19 96 PRO A O 1
ATOM 750 N N . ASP A 1 97 ? -0.969 -11.010 -1.099 1.00 88.00 97 ASP A N 1
ATOM 751 C CA . ASP A 1 97 ? -0.322 -12.255 -1.503 1.00 88.00 97 ASP A CA 1
ATOM 752 C C . ASP A 1 97 ? -0.510 -12.464 -3.023 1.00 88.00 97 ASP A C 1
ATOM 754 O O . ASP A 1 97 ? 0.412 -12.888 -3.713 1.00 88.00 97 ASP A O 1
ATOM 758 N N . GLN A 1 98 ? -1.595 -11.930 -3.607 1.00 86.88 98 GLN A N 1
ATOM 759 C CA . GLN A 1 98 ? -1.785 -11.840 -5.067 1.00 86.88 98 GLN A CA 1
ATOM 760 C C . GLN A 1 98 ? -0.683 -11.064 -5.804 1.00 86.88 98 GLN A C 1
ATOM 762 O O . GLN A 1 98 ? -0.519 -11.243 -7.011 1.00 86.88 98 GLN A O 1
ATOM 767 N N . VAL A 1 99 ? 0.036 -10.179 -5.107 1.00 87.25 99 VAL A N 1
ATOM 768 C CA . VAL A 1 99 ? 1.093 -9.349 -5.696 1.00 87.25 99 VAL A CA 1
ATOM 769 C C . VAL A 1 99 ? 2.431 -10.085 -5.725 1.00 87.25 99 VAL A C 1
ATOM 771 O O . VAL A 1 99 ? 3.185 -9.914 -6.677 1.00 87.25 99 VAL A O 1
ATOM 774 N N . VAL A 1 100 ? 2.737 -10.887 -4.701 1.00 86.69 100 VAL A N 1
ATOM 775 C CA . VAL A 1 100 ? 4.062 -11.515 -4.534 1.00 86.69 100 VAL A CA 1
ATOM 776 C C . VAL A 1 100 ? 4.101 -13.013 -4.830 1.00 86.69 100 VAL A C 1
ATOM 778 O O . VAL A 1 100 ? 5.177 -13.533 -5.114 1.00 86.69 100 VAL A O 1
ATOM 781 N N . ASP A 1 101 ? 2.952 -13.691 -4.883 1.00 84.19 101 ASP A N 1
ATOM 782 C CA . ASP A 1 101 ? 2.861 -15.131 -5.183 1.00 84.19 101 ASP A CA 1
ATOM 783 C C . ASP A 1 101 ? 3.034 -15.464 -6.677 1.00 84.19 101 ASP A C 1
ATOM 785 O O . ASP A 1 101 ? 2.825 -16.601 -7.105 1.00 84.19 101 ASP A O 1
ATOM 789 N N . GLN A 1 102 ? 3.454 -14.492 -7.492 1.00 79.50 102 GLN A N 1
ATOM 790 C CA . GLN A 1 102 ? 3.737 -14.674 -8.916 1.00 79.50 102 GLN A CA 1
ATOM 791 C C . GLN A 1 102 ? 5.225 -14.426 -9.228 1.00 79.50 102 GLN A C 1
ATOM 793 O O . GLN A 1 102 ? 5.580 -13.381 -9.783 1.00 79.50 102 GLN A O 1
ATOM 798 N N . PRO A 1 103 ? 6.132 -15.368 -8.896 1.00 81.69 103 PRO A N 1
ATOM 799 C CA . PRO A 1 103 ? 7.546 -15.247 -9.238 1.00 81.69 103 PRO A CA 1
ATOM 800 C C . PRO A 1 103 ? 7.767 -15.020 -10.738 1.00 81.69 103 PRO A C 1
ATOM 802 O O . PRO A 1 103 ? 7.148 -15.668 -11.581 1.00 81.69 103 PRO A O 1
ATOM 805 N N . GLY A 1 104 ? 8.679 -14.111 -11.073 1.00 82.94 104 GLY A N 1
ATOM 806 C CA . GLY A 1 104 ? 8.997 -13.723 -12.447 1.00 82.94 104 GLY A CA 1
ATOM 807 C C . GLY A 1 104 ? 8.017 -12.725 -13.069 1.00 82.94 104 GLY A C 1
ATOM 808 O O . GLY A 1 104 ? 8.291 -12.224 -14.159 1.00 82.94 104 GLY A O 1
ATOM 809 N N . VAL A 1 105 ? 6.913 -12.390 -12.392 1.00 84.12 105 VAL A N 1
ATOM 810 C CA . VAL A 1 105 ? 5.969 -11.367 -12.853 1.00 84.12 105 VAL A CA 1
ATOM 811 C C . VAL A 1 105 ? 6.394 -9.995 -12.338 1.00 84.12 105 VAL A C 1
ATOM 813 O O . VAL A 1 105 ? 6.747 -9.813 -11.172 1.00 84.12 105 VAL A O 1
ATOM 816 N N . ALA A 1 106 ? 6.377 -9.014 -13.241 1.00 88.62 106 ALA A N 1
ATOM 817 C CA .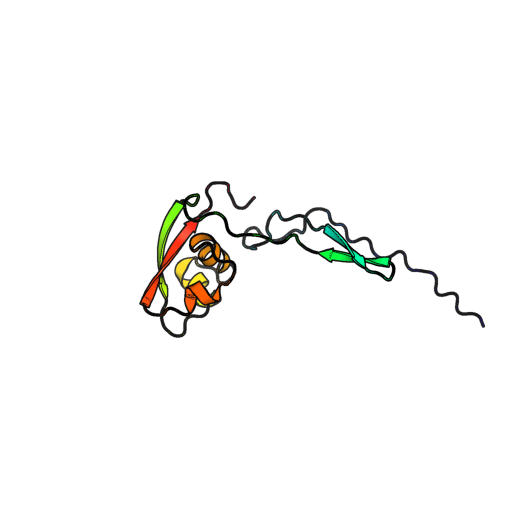 ALA A 1 106 ? 6.643 -7.626 -12.906 1.00 88.62 106 ALA A CA 1
ATOM 818 C C . ALA A 1 106 ? 5.415 -7.000 -12.232 1.00 88.62 106 ALA A C 1
ATOM 820 O O . ALA A 1 106 ? 4.363 -6.823 -12.845 1.00 88.62 106 ALA A O 1
ATOM 821 N N . VAL A 1 107 ? 5.574 -6.620 -10.971 1.00 90.06 107 VAL A N 1
ATOM 822 C CA . VAL A 1 107 ? 4.616 -5.830 -10.206 1.00 90.06 107 VAL A CA 1
ATOM 823 C C . VAL A 1 107 ? 4.780 -4.361 -10.563 1.00 90.06 107 VAL A C 1
ATOM 825 O O . VAL A 1 107 ? 5.876 -3.805 -10.510 1.00 90.06 107 VAL A O 1
ATOM 828 N N . ARG A 1 108 ? 3.673 -3.702 -10.895 1.00 93.56 108 ARG A N 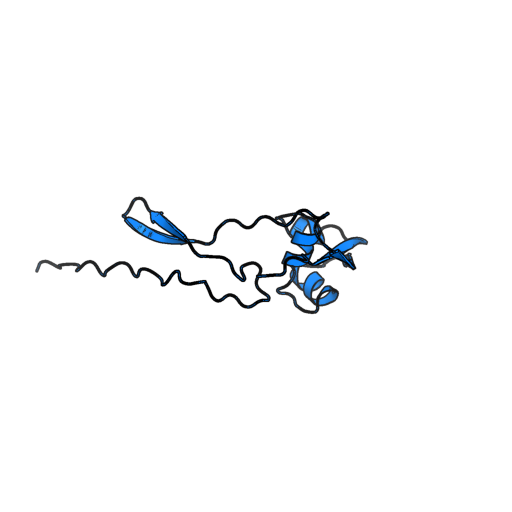1
ATOM 829 C CA . ARG A 1 108 ? 3.631 -2.258 -11.141 1.00 93.56 108 ARG A CA 1
ATOM 830 C C . ARG A 1 108 ? 3.864 -1.482 -9.843 1.00 93.56 108 ARG A C 1
ATOM 832 O O . ARG A 1 108 ? 3.211 -1.747 -8.839 1.00 93.56 108 ARG A O 1
ATOM 839 N N . LEU A 1 109 ? 4.731 -0.472 -9.889 1.00 95.06 109 LEU A N 1
ATOM 840 C CA . LEU A 1 109 ? 4.936 0.479 -8.797 1.00 95.06 109 LEU A CA 1
ATOM 841 C C . LEU A 1 109 ? 4.311 1.826 -9.170 1.00 95.06 109 LEU A C 1
ATOM 843 O O . LEU A 1 109 ? 4.635 2.409 -10.211 1.00 95.06 109 LEU A O 1
ATOM 847 N N . ALA A 1 110 ? 3.396 2.309 -8.332 1.00 94.56 110 ALA A N 1
ATOM 848 C CA . ALA A 1 110 ? 2.657 3.538 -8.581 1.00 94.56 110 ALA A CA 1
ATOM 849 C C . ALA A 1 110 ? 2.365 4.306 -7.287 1.00 94.56 110 ALA A C 1
ATOM 851 O O . ALA A 1 110 ? 2.302 3.723 -6.205 1.00 94.56 110 ALA A O 1
ATOM 852 N N . ILE A 1 111 ? 2.171 5.616 -7.415 1.00 91.06 111 ILE A N 1
ATOM 853 C CA . ILE A 1 111 ? 1.774 6.516 -6.330 1.00 91.06 111 ILE A CA 1
ATOM 854 C C . ILE A 1 111 ? 0.373 7.073 -6.600 1.00 91.06 111 ILE A C 1
ATOM 856 O O . ILE A 1 111 ? 0.013 7.316 -7.750 1.00 91.06 111 ILE A O 1
ATOM 860 N N . ASP A 1 112 ? -0.432 7.267 -5.550 1.00 86.44 112 ASP A N 1
ATOM 861 C CA . ASP A 1 112 ? -1.679 8.029 -5.677 1.00 86.44 112 ASP A CA 1
ATOM 862 C C . ASP A 1 112 ? -1.341 9.534 -5.666 1.00 86.44 112 ASP A C 1
ATOM 864 O O . ASP A 1 112 ? -0.873 10.038 -4.635 1.00 86.44 112 ASP A O 1
ATOM 868 N N . PRO A 1 113 ? -1.562 10.269 -6.774 1.00 79.19 113 PRO A N 1
ATOM 869 C CA . PRO A 1 113 ? -1.228 11.689 -6.871 1.00 79.19 113 PRO A CA 1
ATOM 870 C C . PRO A 1 113 ? -2.037 12.576 -5.921 1.00 79.19 113 PRO A C 1
ATOM 872 O O . PRO A 1 113 ? -1.633 13.701 -5.639 1.00 79.19 113 PRO A O 1
ATOM 875 N N . ARG A 1 114 ? -3.161 12.088 -5.380 1.00 73.06 114 ARG A N 1
ATOM 876 C CA . ARG A 1 114 ? -3.971 12.836 -4.401 1.00 73.06 114 ARG A CA 1
ATOM 877 C C . ARG A 1 114 ? -3.341 12.866 -3.010 1.00 73.06 114 ARG A C 1
ATOM 879 O O . ARG A 1 114 ? -3.870 13.525 -2.120 1.00 73.06 114 ARG A O 1
ATOM 886 N N . GLY A 1 115 ? -2.192 12.214 -2.851 1.00 62.56 115 GLY A N 1
ATOM 887 C CA . GLY A 1 115 ? -1.420 12.216 -1.627 1.00 62.56 115 GLY A CA 1
ATOM 888 C C . GLY A 1 115 ? -1.981 11.250 -0.591 1.00 62.56 115 GLY A C 1
ATOM 889 O O . GLY A 1 115 ? -3.186 11.110 -0.393 1.00 62.56 115 GLY A O 1
ATOM 890 N N . GLN A 1 116 ? -1.050 10.593 0.094 1.00 54.47 116 GLN A N 1
ATOM 891 C CA . GLN A 1 116 ? -1.282 9.916 1.364 1.00 54.47 116 GLN A CA 1
ATOM 892 C C . GLN A 1 116 ? -1.597 11.025 2.390 1.00 54.47 116 GLN A C 1
ATOM 894 O O . GLN A 1 116 ? -0.667 11.624 2.938 1.00 54.47 116 GLN A O 1
ATOM 899 N N . GLY A 1 117 ? -2.877 11.395 2.507 1.00 41.66 117 GLY A N 1
ATOM 900 C CA . GLY A 1 117 ? -3.363 12.493 3.358 1.00 41.66 117 GLY A CA 1
ATOM 901 C C . GLY A 1 117 ? -3.018 12.325 4.826 1.00 41.66 117 GLY A C 1
ATOM 902 O O . GLY A 1 117 ? -3.072 11.170 5.296 1.00 41.66 117 GLY A O 1
#